Protein AF-A0A662I8C4-F1 (afdb_monomer)

Sequence (37 aa):
MPLLRMPICTSCHKPIAPYERGVRFRCPNCGEVDIWR

Structure (mmCIF, N/CA/C/O backbone):
data_AF-A0A662I8C4-F1
#
_entry.id   AF-A0A662I8C4-F1
#
loop_
_atom_site.group_PDB
_atom_site.id
_atom_site.type_symbol
_atom_site.label_atom_id
_atom_site.label_alt_id
_atom_site.label_comp_id
_atom_site.label_asym_id
_atom_site.label_entity_id
_atom_site.label_seq_id
_atom_site.pdbx_PDB_ins_code
_atom_site.Cartn_x
_atom_site.Cartn_y
_atom_site.Cartn_z
_atom_site.occupancy
_atom_site.B_iso_or_equiv
_atom_site.auth_seq_id
_atom_site.auth_comp_id
_atom_site.auth_asym_id
_atom_site.auth_atom_id
_atom_site.pdbx_PDB_model_num
ATOM 1 N N . MET A 1 1 ? 1.007 20.247 3.986 1.00 48.00 1 MET A N 1
ATOM 2 C CA . MET A 1 1 ? 1.726 19.337 3.066 1.00 48.00 1 MET A CA 1
ATOM 3 C C . MET A 1 1 ? 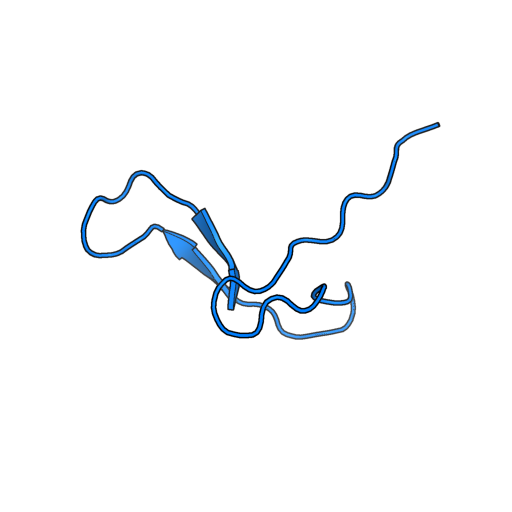1.038 17.980 3.076 1.00 48.00 1 MET A C 1
ATOM 5 O O . MET A 1 1 ? 0.747 17.516 4.175 1.00 48.00 1 MET A O 1
ATOM 9 N N . PRO A 1 2 ? 0.742 17.339 1.933 1.00 59.69 2 PRO A N 1
ATOM 10 C CA . PRO A 1 2 ? 0.177 15.999 1.963 1.00 59.69 2 PRO A CA 1
ATOM 11 C C . PRO A 1 2 ? 1.285 15.010 2.337 1.0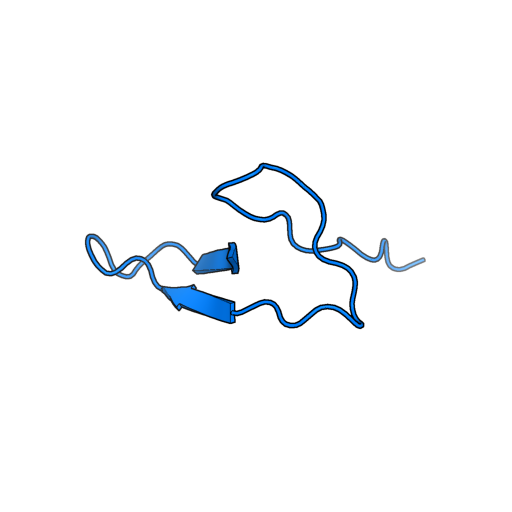0 59.69 2 PRO A C 1
ATOM 13 O O . PRO A 1 2 ? 2.303 14.909 1.659 1.00 59.69 2 PRO A O 1
ATOM 16 N N . LEU A 1 3 ? 1.103 14.313 3.457 1.00 64.62 3 LEU A N 1
ATOM 17 C CA . LEU A 1 3 ? 1.947 13.189 3.846 1.00 64.62 3 LEU A CA 1
ATOM 18 C C . LEU A 1 3 ? 1.650 12.047 2.871 1.00 64.62 3 LEU A C 1
ATOM 20 O O . LEU A 1 3 ? 0.585 11.434 2.949 1.00 64.62 3 LEU A O 1
ATOM 24 N N . LEU A 1 4 ? 2.555 11.799 1.924 1.00 69.00 4 LEU A N 1
ATOM 25 C CA . LEU A 1 4 ? 2.433 10.708 0.961 1.00 69.00 4 LEU A CA 1
ATOM 26 C C . LEU A 1 4 ? 2.559 9.374 1.721 1.00 69.00 4 LEU A C 1
ATOM 28 O O . LEU A 1 4 ? 3.658 8.887 1.979 1.00 69.00 4 LEU A O 1
ATOM 32 N N . ARG A 1 5 ? 1.430 8.816 2.167 1.00 70.88 5 ARG A N 1
ATOM 33 C CA . ARG A 1 5 ? 1.393 7.525 2.864 1.00 70.88 5 ARG A CA 1
ATOM 34 C C . ARG A 1 5 ? 1.545 6.418 1.828 1.00 70.88 5 ARG A C 1
ATOM 36 O O . ARG A 1 5 ? 0.610 6.138 1.085 1.00 70.88 5 ARG A O 1
ATOM 43 N N . MET A 1 6 ? 2.732 5.822 1.765 1.00 82.19 6 MET A N 1
ATOM 44 C CA . MET A 1 6 ? 2.971 4.649 0.927 1.00 82.19 6 MET A CA 1
ATOM 45 C C . MET A 1 6 ? 2.176 3.465 1.487 1.00 82.19 6 MET A C 1
ATOM 47 O O . MET A 1 6 ? 2.202 3.248 2.704 1.00 82.19 6 MET A O 1
ATOM 51 N N . PRO A 1 7 ? 1.459 2.711 0.640 1.00 83.19 7 PRO A N 1
ATOM 52 C CA . PRO A 1 7 ? 0.781 1.510 1.091 1.00 83.19 7 PRO A CA 1
ATOM 53 C C . PRO A 1 7 ? 1.817 0.501 1.588 1.00 83.19 7 PRO A C 1
ATOM 55 O O . PRO A 1 7 ? 2.872 0.317 0.983 1.00 83.19 7 PRO A O 1
ATOM 58 N N . ILE A 1 8 ? 1.527 -0.134 2.719 1.00 86.00 8 ILE A N 1
ATOM 59 C CA . ILE A 1 8 ? 2.387 -1.159 3.308 1.00 86.00 8 ILE A CA 1
ATOM 60 C C . ILE A 1 8 ? 1.871 -2.516 2.846 1.00 86.00 8 ILE A C 1
ATOM 62 O O . ILE A 1 8 ? 0.679 -2.802 2.962 1.00 86.00 8 ILE A O 1
ATOM 66 N N . CYS A 1 9 ? 2.769 -3.357 2.336 1.00 85.75 9 CYS A N 1
ATOM 67 C CA . CYS A 1 9 ? 2.442 -4.726 1.989 1.00 85.75 9 CYS A CA 1
ATOM 68 C C . CYS A 1 9 ? 2.025 -5.478 3.253 1.00 85.75 9 CYS A C 1
ATOM 70 O O . CYS A 1 9 ? 2.812 -5.661 4.179 1.00 85.75 9 CYS A O 1
ATOM 72 N N . THR A 1 10 ? 0.788 -5.951 3.276 1.00 84.00 10 THR A N 1
ATOM 73 C CA . THR A 1 10 ? 0.235 -6.747 4.382 1.00 84.00 10 THR A CA 1
ATOM 74 C C . THR A 1 10 ? 0.957 -8.078 4.610 1.00 84.00 10 THR A C 1
ATOM 76 O O . THR A 1 10 ? 0.873 -8.627 5.703 1.00 84.00 10 THR A O 1
ATOM 79 N N . SER A 1 11 ? 1.697 -8.597 3.621 1.00 82.12 11 SER A N 1
ATOM 80 C CA . SER A 1 11 ? 2.437 -9.858 3.768 1.00 82.12 11 SER A CA 1
ATOM 81 C C . SER A 1 11 ? 3.830 -9.671 4.369 1.00 82.12 11 SER A C 1
ATOM 83 O O . SER A 1 11 ? 4.210 -10.417 5.267 1.00 82.12 11 SER A O 1
ATOM 85 N N . CYS A 1 12 ? 4.615 -8.714 3.868 1.00 84.94 12 CYS A N 1
ATOM 86 C CA . CYS A 1 12 ? 6.010 -8.519 4.285 1.00 84.94 12 CYS A CA 1
ATOM 87 C C . CYS A 1 12 ? 6.224 -7.275 5.159 1.00 84.94 12 CYS A C 1
ATOM 89 O O . CYS A 1 12 ? 7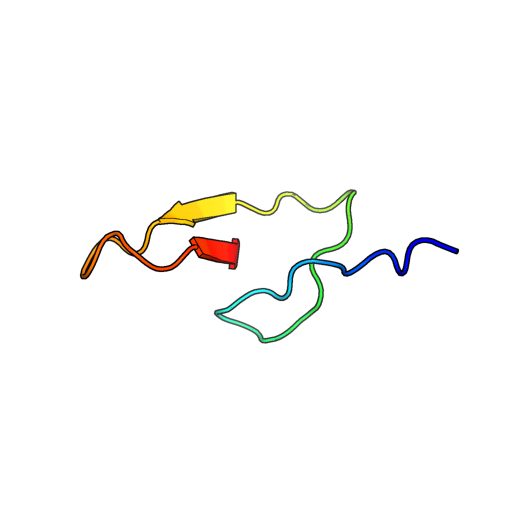.346 -7.032 5.597 1.00 84.94 12 CYS A O 1
ATOM 91 N N . HIS A 1 13 ? 5.166 -6.501 5.419 1.00 83.88 13 HIS A N 1
ATOM 92 C CA . HIS A 1 13 ? 5.179 -5.262 6.203 1.00 83.88 13 HIS A CA 1
ATOM 93 C C . HIS A 1 13 ? 6.157 -4.199 5.679 1.00 83.88 13 HIS A C 1
ATOM 95 O O . HIS A 1 13 ? 6.569 -3.301 6.412 1.00 83.88 13 HIS A O 1
ATOM 101 N N . LYS A 1 14 ? 6.520 -4.277 4.393 1.00 85.94 14 LYS A N 1
ATOM 102 C CA . LYS A 1 14 ? 7.379 -3.297 3.724 1.00 85.94 14 LYS A CA 1
ATOM 103 C C . LYS A 1 14 ? 6.542 -2.270 2.958 1.00 85.94 14 LYS A C 1
ATOM 105 O O . LYS A 1 14 ? 5.490 -2.632 2.427 1.00 85.94 14 LYS A O 1
ATO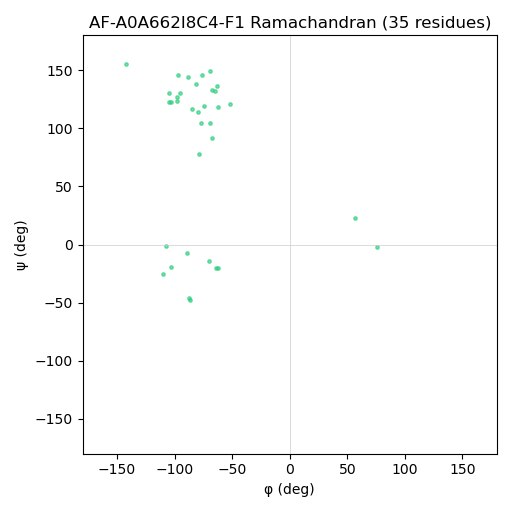M 110 N N . PRO A 1 15 ? 6.982 -1.004 2.885 1.00 86.81 15 PRO A N 1
ATOM 111 C CA . PRO A 1 15 ? 6.340 -0.009 2.036 1.00 86.81 15 PRO A CA 1
ATOM 112 C C . PRO A 1 15 ? 6.485 -0.405 0.563 1.00 86.81 15 PRO A C 1
ATOM 114 O O . PRO A 1 15 ? 7.580 -0.736 0.114 1.00 86.81 15 PRO A O 1
ATOM 117 N N . ILE A 1 16 ? 5.379 -0.357 -0.177 1.00 85.94 16 ILE A N 1
ATOM 118 C CA . ILE A 1 16 ? 5.353 -0.594 -1.620 1.00 85.94 16 ILE A CA 1
ATOM 119 C C . ILE A 1 16 ? 5.685 0.730 -2.301 1.00 85.94 16 ILE A C 1
ATOM 121 O O . ILE A 1 16 ? 4.965 1.725 -2.155 1.00 85.94 16 ILE A O 1
ATOM 125 N N . ALA A 1 17 ? 6.799 0.754 -3.026 1.00 85.06 17 ALA A N 1
ATOM 126 C CA . ALA A 1 17 ? 7.200 1.932 -3.773 1.00 85.06 17 ALA A CA 1
ATOM 127 C C . ALA A 1 17 ? 6.242 2.180 -4.957 1.00 85.06 17 ALA A C 1
ATOM 129 O O . ALA A 1 17 ? 5.724 1.230 -5.540 1.00 85.06 17 ALA A O 1
ATOM 130 N N . PRO A 1 18 ? 6.021 3.437 -5.379 1.00 79.69 18 PRO A N 1
ATOM 131 C CA . PRO A 1 18 ? 5.091 3.753 -6.469 1.00 79.69 18 PRO A CA 1
ATOM 132 C C . PRO A 1 18 ? 5.497 3.172 -7.836 1.00 79.69 18 PRO A C 1
ATOM 134 O O . P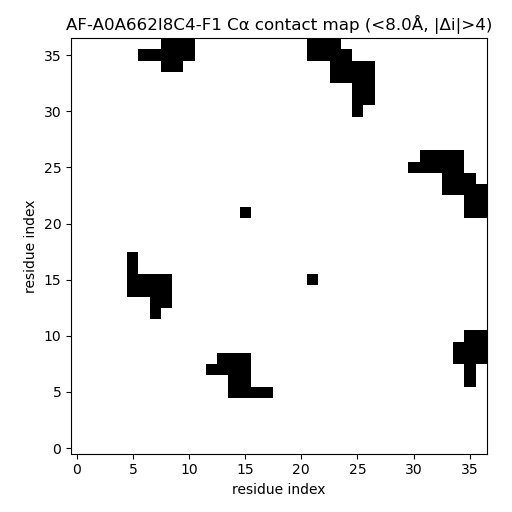RO A 1 18 ? 4.658 3.053 -8.721 1.00 79.69 18 PRO A O 1
ATOM 137 N N . TYR A 1 19 ? 6.772 2.818 -8.017 1.00 83.19 19 TYR A N 1
ATOM 138 C CA . TYR A 1 19 ? 7.289 2.143 -9.213 1.00 83.19 19 TYR A CA 1
ATOM 139 C C . TYR A 1 19 ? 7.223 0.609 -9.123 1.00 83.19 19 TYR A C 1
ATOM 141 O O . TYR A 1 19 ? 7.532 -0.082 -10.094 1.00 83.19 19 TYR A O 1
ATOM 149 N N . GLU A 1 20 ? 6.857 0.064 -7.964 1.00 83.00 20 GLU A N 1
ATOM 150 C CA . GLU A 1 20 ? 6.778 -1.371 -7.725 1.00 83.00 20 GLU A CA 1
ATOM 151 C C . GLU A 1 20 ? 5.389 -1.898 -8.113 1.00 83.00 20 GLU A C 1
ATOM 153 O O . GLU A 1 20 ? 4.374 -1.217 -7.954 1.00 83.00 20 GLU A O 1
ATOM 158 N N . ARG A 1 21 ? 5.322 -3.118 -8.660 1.00 78.31 21 ARG A N 1
ATOM 159 C CA . ARG A 1 21 ? 4.050 -3.726 -9.084 1.00 78.31 21 ARG A CA 1
ATOM 160 C C . ARG A 1 21 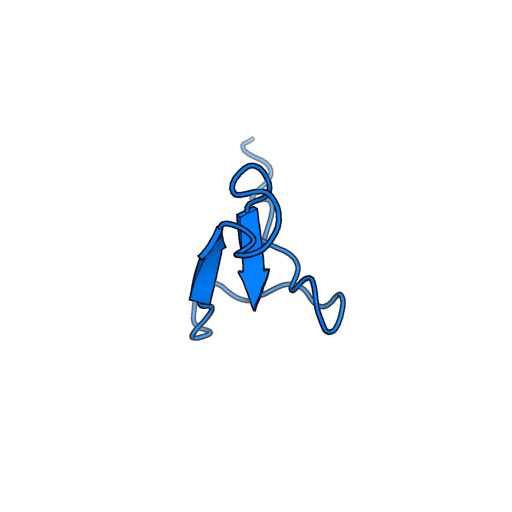? 3.300 -4.281 -7.873 1.00 78.31 21 ARG A C 1
ATOM 162 O O . ARG A 1 21 ? 3.307 -5.486 -7.646 1.00 78.31 21 ARG A O 1
ATOM 169 N N . GLY A 1 22 ? 2.660 -3.395 -7.117 1.00 82.69 22 GLY A N 1
ATOM 170 C CA . GLY A 1 22 ? 1.746 -3.766 -6.040 1.00 82.69 22 GLY A CA 1
ATOM 171 C C . GLY A 1 22 ? 0.358 -4.121 -6.571 1.00 82.69 22 GLY A C 1
ATOM 172 O O . GLY A 1 22 ? -0.191 -3.430 -7.433 1.00 82.69 22 GLY A O 1
ATOM 173 N N . VAL A 1 23 ? -0.235 -5.180 -6.034 1.00 84.38 23 VAL A N 1
ATOM 174 C CA . VAL A 1 23 ? -1.627 -5.555 -6.279 1.00 84.38 23 VAL A CA 1
ATOM 175 C C . VAL A 1 23 ? -2.452 -5.158 -5.062 1.00 84.38 23 VAL A C 1
ATOM 177 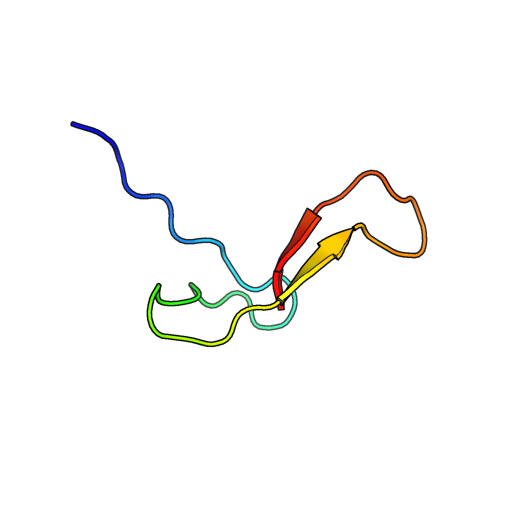O O . VAL A 1 23 ? -2.212 -5.620 -3.946 1.00 84.38 23 VAL A O 1
ATOM 180 N N . ARG A 1 24 ? -3.469 -4.326 -5.292 1.00 87.81 24 ARG A N 1
ATOM 181 C CA . ARG A 1 24 ? -4.512 -4.041 -4.305 1.00 87.81 24 ARG A CA 1
ATOM 182 C C . ARG A 1 24 ? -5.727 -4.903 -4.598 1.00 87.81 24 ARG A C 1
ATOM 184 O O . ARG A 1 24 ? -6.297 -4.811 -5.685 1.00 87.81 24 ARG A O 1
ATOM 191 N N . PHE A 1 25 ? -6.153 -5.688 -3.622 1.00 89.38 25 PHE A N 1
ATOM 192 C CA . PHE A 1 25 ? -7.371 -6.486 -3.716 1.00 89.38 25 PHE A CA 1
ATOM 193 C C . PHE A 1 25 ? -8.091 -6.509 -2.371 1.00 89.38 25 PHE A C 1
ATOM 195 O O . PHE A 1 25 ? -7.481 -6.331 -1.320 1.00 89.38 25 PHE A O 1
ATOM 202 N N . ARG A 1 26 ? -9.404 -6.728 -2.399 1.00 90.00 26 ARG A N 1
ATOM 203 C CA . ARG A 1 26 ? -10.179 -6.904 -1.170 1.00 90.00 26 ARG A CA 1
ATOM 204 C C . ARG A 1 26 ? -9.943 -8.289 -0.597 1.00 90.00 26 ARG A C 1
ATOM 206 O O . ARG A 1 26 ? -9.791 -9.255 -1.344 1.00 90.00 26 ARG A O 1
ATOM 213 N N . CYS A 1 27 ? -9.948 -8.380 0.726 1.00 86.50 27 CYS A N 1
ATOM 214 C CA . CYS A 1 27 ? -9.846 -9.642 1.434 1.00 86.50 27 CYS A CA 1
ATOM 215 C C . CYS A 1 27 ? -10.891 -10.635 0.897 1.00 86.50 27 CYS A C 1
ATOM 217 O O . CYS A 1 27 ? -12.081 -10.340 0.976 1.00 86.50 27 CYS A O 1
ATOM 219 N N . PRO A 1 28 ? -10.489 -11.807 0.380 1.00 87.12 28 PRO A N 1
ATOM 220 C CA . PRO A 1 28 ? -11.434 -12.777 -0.167 1.00 87.12 28 PRO A CA 1
ATOM 221 C C . PRO A 1 28 ? -12.293 -13.451 0.913 1.00 87.12 28 PRO A C 1
ATOM 223 O O . PRO A 1 28 ? -13.289 -14.077 0.579 1.00 87.12 28 PRO A O 1
ATOM 226 N N . ASN A 1 29 ? -11.916 -13.334 2.193 1.00 87.19 29 ASN A N 1
ATOM 227 C CA . ASN A 1 29 ? -12.639 -13.946 3.307 1.00 87.19 29 ASN A CA 1
ATOM 228 C C . ASN A 1 29 ? -13.776 -13.051 3.841 1.00 87.19 29 ASN A C 1
ATOM 230 O O . ASN A 1 29 ? -14.884 -13.528 4.038 1.00 87.19 29 ASN A O 1
ATOM 234 N N . CYS A 1 30 ? -13.518 -11.753 4.056 1.00 89.94 30 CYS A N 1
ATOM 235 C CA . CYS A 1 30 ? -14.520 -10.807 4.578 1.00 89.94 30 CYS A CA 1
ATOM 236 C C . CYS A 1 30 ? -14.999 -9.763 3.557 1.00 89.94 30 CYS A C 1
ATOM 238 O O . CYS A 1 30 ? -16.099 -9.246 3.681 1.00 89.94 30 CYS A O 1
ATOM 240 N N . GLY A 1 31 ? -14.198 -9.424 2.542 1.00 88.06 31 GLY A N 1
ATOM 241 C CA . GLY A 1 31 ? -14.543 -8.417 1.529 1.00 88.06 31 GLY A CA 1
ATOM 242 C C . GLY A 1 31 ? -14.431 -6.957 1.984 1.00 88.06 31 GLY A C 1
ATOM 243 O O . GLY A 1 31 ? -14.637 -6.054 1.172 1.00 88.06 31 GLY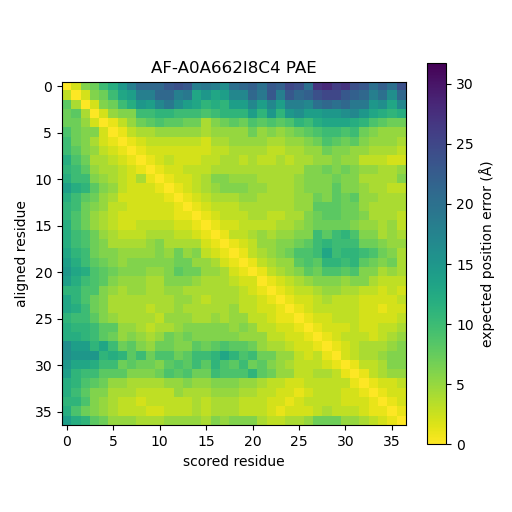 A O 1
ATOM 244 N N . GLU A 1 32 ? -14.083 -6.715 3.247 1.00 89.06 32 GLU A N 1
ATOM 245 C CA . GLU A 1 32 ? -14.119 -5.380 3.865 1.00 89.06 32 GLU A CA 1
ATOM 246 C C . GLU A 1 32 ? -12.737 -4.725 3.996 1.00 89.06 32 GLU A C 1
ATOM 248 O O . GLU A 1 32 ? -12.639 -3.508 4.119 1.00 89.06 32 GLU A O 1
ATOM 253 N N . VAL A 1 33 ? -11.659 -5.514 3.938 1.00 87.19 33 VAL A N 1
ATOM 254 C CA . VAL A 1 33 ? -10.282 -5.030 4.126 1.00 87.19 33 VAL A CA 1
ATOM 255 C C . VAL A 1 33 ? -9.554 -4.952 2.786 1.00 87.19 33 VAL A C 1
ATOM 257 O O . VAL A 1 33 ? -9.533 -5.931 2.039 1.00 87.19 33 VAL A O 1
ATOM 260 N N . ASP A 1 34 ? -8.916 -3.815 2.500 1.00 87.81 34 ASP A N 1
ATOM 261 C CA . ASP A 1 34 ? -8.002 -3.663 1.364 1.00 87.81 34 ASP A CA 1
ATOM 262 C C . ASP A 1 34 ? -6.626 -4.253 1.700 1.00 87.81 34 ASP A C 1
ATOM 264 O O . ASP A 1 34 ? -5.897 -3.754 2.560 1.00 87.81 34 ASP A O 1
ATOM 268 N N . ILE A 1 35 ? -6.271 -5.324 0.997 1.00 86.44 35 ILE A N 1
ATOM 269 C CA . ILE A 1 35 ? -5.000 -6.028 1.121 1.00 86.44 35 ILE A CA 1
ATOM 270 C C . ILE A 1 35 ? -4.066 -5.533 0.018 1.00 86.44 35 ILE A C 1
ATOM 272 O O . ILE A 1 35 ? -4.401 -5.545 -1.170 1.00 86.44 35 ILE A O 1
ATOM 276 N N . TRP A 1 36 ? -2.876 -5.110 0.432 1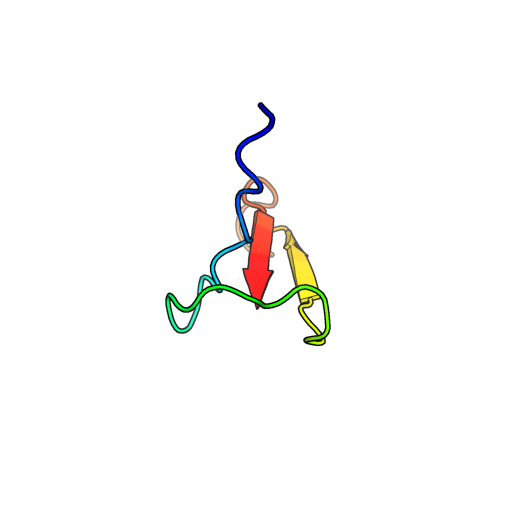.00 87.19 36 TRP A N 1
ATOM 277 C CA . TRP A 1 36 ? -1.787 -4.722 -0.457 1.00 87.19 36 TRP A CA 1
ATOM 278 C C . TRP A 1 36 ? -0.736 -5.823 -0.462 1.00 87.19 36 TRP A C 1
ATOM 280 O O . TRP A 1 36 ? -0.219 -6.176 0.607 1.00 87.19 36 TRP A O 1
ATOM 290 N N . ARG A 1 37 ? -0.434 -6.365 -1.643 1.00 80.50 37 ARG A N 1
ATOM 291 C CA . ARG A 1 37 ? 0.621 -7.363 -1.834 1.00 80.50 37 ARG A CA 1
ATOM 292 C C . ARG A 1 37 ? 1.550 -7.011 -2.980 1.00 80.50 37 ARG A C 1
ATOM 294 O O . ARG A 1 37 ? 1.047 -6.463 -3.985 1.00 80.50 37 ARG A O 1
#

Solvent-accessible surface area (backbone atoms only — not comparable to full-atom values): 2505 Å² total; per-residue (Å²): 130,86,78,84,78,61,57,51,20,72,82,80,71,43,70,50,53,94,90,50,93,68,48,79,45,58,34,92,87,78,62,78,48,84,40,33,77

pLDDT: mean 82.26, std 8.81, range [48.0, 90.0]

Foldseek 3Di:
DDPPDFDAAPPPRHGADPPHPWDWDADPPPRPDTHID

Mean predicted aligned error: 6.11 Å

Nearest PDB structures (foldseek):
  7zah-assembly1_C  TM=9.116E-01  e=3.148E-03  Pyrococcus abyssi GE5
  6th6-assembly1_Az  TM=9.114E-01  e=3.609E-03  Thermococcus kodakarensis KOD1
  6tmf-assembly1_W  TM=9.252E-01  e=9.395E-03  Thermococcus celer Vu 13 = JCM 8558
  6swc-assembly1_C  TM=8.992E-01  e=6.676E-03  Pyrococcus abyssi GE5
  9e7f-assembly1_Bc  TM=8.215E-01  e=3.443E-02  Pyrobaculum calidifontis JCM 11548

Radius of gyration: 11.04 Å; Cα contacts (8 Å, |Δi|>4): 44; chains: 1; bounding box: 22×33×15 Å

Secondary structure (DSSP, 8-state):
-----PPBPTTT-PBPPTTS-PPEEE-TTTS-SEEE-